Protein AF-A0A3C0VVC1-F1 (afdb_monomer)

Solvent-accessible surface area (backbone atoms only — not comparable to full-atom values): 4637 Å² total; per-residue (Å²): 132,52,75,70,54,48,52,52,49,50,52,53,52,53,57,58,52,46,67,44,50,79,35,101,79,22,63,61,58,67,53,57,57,68,53,44,62,59,55,47,59,59,53,71,74,50,96,76,57,68,46,77,40,90,80,35,80,93,35,67,65,58,53,56,47,40,74,75,44,68,89,50,45,80,47,101

Secondary structure (DSSP, 8-state):
--HHHHHHHHHHHHHHHHHHHTSTT-HHHHHHTTTHHHHHHHHTTS--SEEE-TT-TT-HHHHHHHHH-TTSEEE-

Sequence (76 aa):
MTDKEYKKLSQKEFSKAARVYETDKGGIYKMCRKDYPDVLNELEKEEFNDLLDCGCGPAPMLTLLHEKYPDKHYTG

Foldseek 3Di:
DDPVVVVVVVVVVLVVLLVCCPDPNNVVLVVVVVCLVVVVVVVVVDDAQEDEDVPCRVVSNVVVVCVVPVNGHYHD

pLDDT: mean 85.79, std 13.33, range [51.56, 97.81]

Mean predicted aligned error: 5.58 Å

Nearest PDB structures (foldseek):
  2vvt-assembly1_A  TM=6.165E-01  e=5.707E+00  Enterococcus faecalis
  5icg-assembly1_A-2  TM=4.623E-01  e=7.471E+00  Thalictrum flavum subsp. glaucum
  3obw-assembly1_A-2  TM=5.179E-01  e=9.781E+00  Saccharolobus solfataricus

Structure (mmCIF, N/CA/C/O backbone):
data_AF-A0A3C0VVC1-F1
#
_entry.id   AF-A0A3C0VVC1-F1
#
loop_
_atom_site.group_PDB
_atom_site.id
_atom_site.type_symbol
_atom_site.label_atom_id
_atom_site.label_alt_id
_atom_site.label_comp_id
_atom_site.label_asym_id
_atom_site.label_entity_id
_atom_site.label_seq_id
_atom_site.pdbx_PDB_ins_code
_atom_site.Cartn_x
_atom_site.Cartn_y
_atom_site.Cartn_z
_atom_site.occupancy
_atom_site.B_iso_or_equiv
_atom_site.auth_seq_id
_atom_site.auth_comp_id
_atom_site.auth_asym_id
_atom_site.auth_atom_id
_atom_site.pdbx_PDB_model_num
ATOM 1 N N . MET A 1 1 ? 22.788 8.603 -18.270 1.00 78.69 1 MET A N 1
ATOM 2 C CA . MET A 1 1 ? 21.414 8.079 -18.155 1.00 78.69 1 MET A CA 1
ATOM 3 C C . MET A 1 1 ? 20.531 9.256 -17.793 1.00 78.69 1 MET A C 1
ATOM 5 O O . MET A 1 1 ? 20.872 9.973 -16.864 1.00 78.69 1 MET A O 1
ATOM 9 N N . THR A 1 2 ? 19.491 9.519 -18.571 1.00 96.31 2 THR A N 1
ATOM 10 C CA . THR A 1 2 ? 18.504 10.572 -18.297 1.00 96.31 2 THR A CA 1
ATOM 11 C C . THR A 1 2 ? 17.501 10.106 -17.242 1.00 96.31 2 THR A C 1
ATOM 13 O O . THR A 1 2 ? 17.301 8.904 -17.072 1.00 96.31 2 THR A O 1
ATOM 16 N N . ASP A 1 3 ? 16.792 11.031 -16.597 1.00 96.38 3 ASP A N 1
ATOM 17 C CA . ASP A 1 3 ? 15.744 10.695 -15.618 1.00 96.38 3 ASP A CA 1
ATOM 18 C C . ASP A 1 3 ? 14.664 9.780 -16.208 1.00 96.38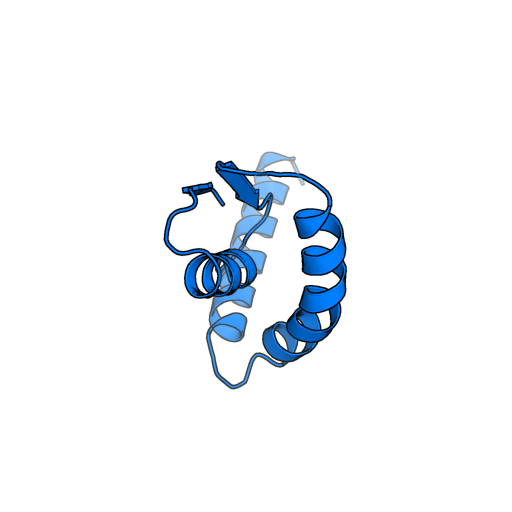 3 ASP A C 1
ATOM 20 O O . ASP A 1 3 ? 14.154 8.872 -15.550 1.00 96.38 3 ASP A O 1
ATOM 24 N N . LYS A 1 4 ? 14.342 9.977 -17.493 1.00 97.06 4 LYS A N 1
ATOM 25 C CA . LYS A 1 4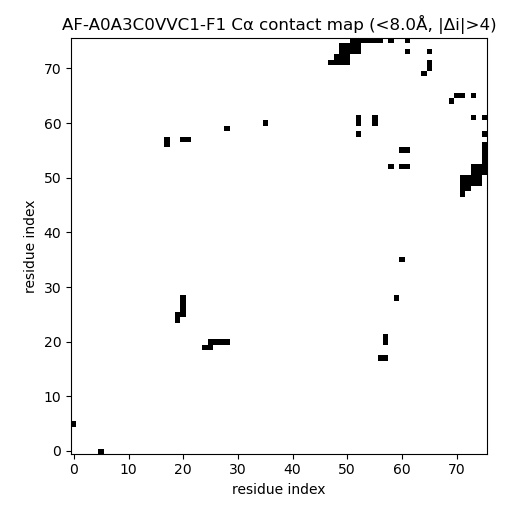 ? 13.392 9.132 -18.227 1.00 97.06 4 LYS A CA 1
ATOM 26 C C . LYS A 1 4 ? 13.915 7.707 -18.399 1.00 97.06 4 LYS A C 1
ATOM 28 O O . LYS A 1 4 ? 13.140 6.760 -18.286 1.00 97.06 4 LYS A O 1
ATOM 33 N N . GLU A 1 5 ? 15.203 7.547 -18.686 1.00 97.31 5 GLU A N 1
ATOM 34 C CA . GLU A 1 5 ? 15.840 6.233 -18.812 1.00 97.31 5 GLU A CA 1
ATOM 35 C C . GLU A 1 5 ? 15.960 5.542 -17.456 1.00 97.31 5 GLU A C 1
ATOM 37 O O . GLU A 1 5 ? 15.637 4.360 -17.353 1.00 97.31 5 GLU A O 1
ATOM 42 N N . TYR A 1 6 ? 16.326 6.288 -16.411 1.00 97.31 6 TYR A N 1
ATOM 43 C CA . TYR A 1 6 ? 16.400 5.767 -15.050 1.00 97.31 6 TYR A CA 1
ATOM 44 C C . TYR A 1 6 ? 15.027 5.300 -14.561 1.00 97.31 6 TYR A C 1
ATOM 46 O O . TYR A 1 6 ? 14.889 4.167 -14.113 1.00 97.31 6 TYR A O 1
ATOM 54 N N . LYS A 1 7 ? 13.971 6.105 -14.750 1.00 95.62 7 LYS A N 1
ATOM 55 C CA . LYS A 1 7 ? 12.598 5.720 -14.385 1.00 95.62 7 LYS A CA 1
ATOM 56 C C . LYS A 1 7 ? 12.149 4.441 -15.095 1.00 95.62 7 LYS A C 1
ATOM 58 O O . LYS A 1 7 ? 11.558 3.571 -14.459 1.00 95.62 7 LYS A O 1
ATOM 63 N N . LYS A 1 8 ? 12.436 4.307 -16.395 1.00 97.25 8 LYS A N 1
ATOM 64 C CA . LYS A 1 8 ? 12.112 3.092 -17.162 1.00 97.25 8 LYS A CA 1
ATOM 65 C C . LYS A 1 8 ? 12.874 1.872 -16.650 1.00 97.25 8 LYS A C 1
ATOM 67 O O . LYS A 1 8 ? 12.289 0.796 -16.549 1.00 97.25 8 LYS A O 1
ATOM 72 N N . LEU A 1 9 ? 14.156 2.038 -16.324 1.00 96.88 9 LEU A N 1
ATOM 73 C CA . LEU A 1 9 ? 14.966 0.971 -15.748 1.00 96.88 9 LEU A CA 1
ATOM 74 C C . LEU A 1 9 ? 14.408 0.537 -14.389 1.00 96.88 9 LEU A C 1
ATOM 76 O O . LEU A 1 9 ? 14.153 -0.648 -14.197 1.00 96.88 9 LEU A O 1
ATOM 80 N N . SER A 1 10 ? 14.120 1.487 -13.498 1.00 94.75 10 SER A N 1
ATOM 81 C CA . SER A 1 10 ? 13.529 1.210 -12.187 1.00 94.75 10 SER A CA 1
ATOM 82 C C . SER A 1 10 ? 12.206 0.460 -12.311 1.00 94.75 10 SER A C 1
ATOM 84 O O . SER A 1 10 ? 12.036 -0.575 -11.678 1.00 94.75 10 SER A O 1
ATOM 86 N N . GLN A 1 11 ? 11.290 0.915 -13.175 1.00 93.56 11 GLN A N 1
ATOM 87 C CA . GLN A 1 11 ? 10.020 0.218 -13.415 1.00 93.56 11 GLN A CA 1
ATOM 88 C C . GLN A 1 11 ? 10.240 -1.233 -13.854 1.00 93.56 11 GLN A C 1
ATOM 90 O O . GLN A 1 11 ? 9.623 -2.140 -13.304 1.00 93.56 11 GLN A O 1
ATOM 95 N N . LYS A 1 12 ? 11.156 -1.465 -14.801 1.00 95.12 12 LYS A N 1
ATOM 96 C CA . LYS A 1 12 ? 11.474 -2.810 -15.291 1.00 95.12 12 LYS A CA 1
ATOM 97 C C . LYS A 1 12 ? 11.998 -3.721 -14.177 1.00 95.12 12 LYS A C 1
ATOM 99 O O . LYS A 1 12 ? 11.552 -4.865 -14.075 1.00 95.12 12 LYS A O 1
ATOM 104 N N . GLU A 1 13 ? 12.925 -3.233 -13.357 1.00 93.88 13 GLU A N 1
ATOM 105 C CA . GLU A 1 13 ? 13.512 -4.026 -12.273 1.00 93.88 13 GLU A CA 1
ATOM 106 C C . GLU A 1 13 ? 12.499 -4.298 -11.150 1.00 93.88 13 GLU A C 1
ATOM 108 O O . GLU A 1 13 ? 12.379 -5.441 -10.705 1.00 93.88 13 GLU A O 1
ATOM 113 N N . PHE A 1 14 ? 11.686 -3.306 -10.767 1.00 90.56 14 PHE A N 1
ATOM 114 C CA . PHE A 1 14 ? 10.615 -3.505 -9.785 1.00 90.56 14 PHE A CA 1
ATOM 115 C C . PHE A 1 14 ? 9.556 -4.497 -10.279 1.00 90.56 14 PHE A C 1
ATOM 117 O O . PHE A 1 14 ? 9.178 -5.400 -9.534 1.00 90.56 14 PHE A O 1
ATOM 124 N N . SER A 1 15 ? 9.131 -4.421 -11.545 1.00 89.56 15 SER A N 1
ATOM 125 C CA . SER A 1 15 ? 8.192 -5.399 -12.115 1.00 89.56 15 SER A CA 1
ATOM 126 C C . SER A 1 15 ? 8.765 -6.818 -12.149 1.00 89.56 15 SER A C 1
ATOM 128 O O . SER A 1 15 ? 8.032 -7.788 -11.962 1.00 89.56 15 SER A O 1
ATOM 130 N N . LYS A 1 16 ? 10.074 -6.971 -12.379 1.00 89.25 16 LYS A N 1
ATOM 131 C CA . LYS A 1 16 ? 10.739 -8.279 -12.323 1.00 89.25 16 LYS A CA 1
ATOM 132 C C . LYS A 1 16 ? 10.769 -8.829 -10.895 1.00 89.25 16 LYS A C 1
ATOM 134 O O . LYS A 1 16 ? 10.521 -10.019 -10.710 1.00 89.25 16 LYS A O 1
ATOM 139 N N . ALA A 1 17 ? 11.041 -7.979 -9.905 1.00 84.62 17 ALA A N 1
ATOM 140 C CA . ALA A 1 17 ? 11.053 -8.356 -8.494 1.00 84.62 17 ALA A CA 1
ATOM 141 C C . ALA A 1 17 ? 9.652 -8.727 -7.971 1.00 84.62 17 ALA A C 1
ATOM 143 O O . ALA A 1 17 ? 9.518 -9.723 -7.260 1.00 84.62 17 ALA A O 1
ATOM 144 N N . ALA A 1 18 ? 8.607 -7.996 -8.379 1.00 81.94 18 ALA A N 1
ATOM 145 C CA . ALA A 1 18 ? 7.218 -8.257 -7.987 1.00 81.94 18 ALA A CA 1
ATOM 146 C C . ALA A 1 18 ? 6.766 -9.691 -8.322 1.00 81.94 18 ALA A C 1
ATOM 148 O O . ALA A 1 18 ? 6.183 -10.369 -7.482 1.00 81.94 18 ALA A O 1
ATOM 149 N N . ARG A 1 19 ? 7.156 -10.217 -9.492 1.00 78.94 19 ARG A N 1
ATOM 150 C CA . ARG A 1 19 ? 6.846 -11.603 -9.901 1.00 78.94 19 ARG A CA 1
ATOM 151 C C . ARG A 1 19 ? 7.414 -12.670 -8.968 1.00 78.94 19 ARG A C 1
ATOM 153 O O . ARG A 1 19 ? 6.906 -13.782 -8.934 1.00 78.94 19 ARG A O 1
ATOM 160 N N . VAL A 1 20 ? 8.506 -12.370 -8.267 1.00 75.00 20 VAL A N 1
ATOM 161 C CA . VAL A 1 20 ? 9.088 -13.269 -7.260 1.00 75.00 20 VAL A CA 1
ATOM 162 C C . VAL A 1 20 ? 8.401 -13.061 -5.911 1.00 75.00 20 VAL A C 1
ATOM 164 O O . VAL A 1 20 ? 8.194 -14.028 -5.179 1.00 75.00 20 VAL A O 1
ATOM 167 N N . TYR A 1 21 ? 8.024 -11.816 -5.607 1.00 67.88 21 TYR A N 1
ATOM 168 C CA . TYR A 1 21 ? 7.337 -11.419 -4.379 1.00 67.88 21 TYR A CA 1
ATOM 169 C C . TYR A 1 21 ? 5.978 -12.114 -4.206 1.00 67.88 21 TYR A C 1
ATOM 171 O O . TYR A 1 21 ? 5.654 -12.534 -3.102 1.00 67.88 21 TYR A O 1
ATOM 179 N N . GLU A 1 22 ? 5.229 -12.294 -5.296 1.00 61.59 22 GLU A N 1
ATOM 180 C CA . GLU A 1 22 ? 3.906 -12.944 -5.321 1.00 61.59 22 GLU A CA 1
ATOM 181 C C . GLU A 1 22 ? 3.950 -14.482 -5.215 1.00 61.59 22 GLU A C 1
ATOM 183 O O . GLU A 1 22 ? 2.909 -15.132 -5.173 1.00 61.59 22 GLU A O 1
ATOM 188 N N . THR A 1 23 ? 5.137 -15.095 -5.180 1.00 62.25 23 THR A N 1
ATOM 189 C CA . THR A 1 23 ? 5.276 -1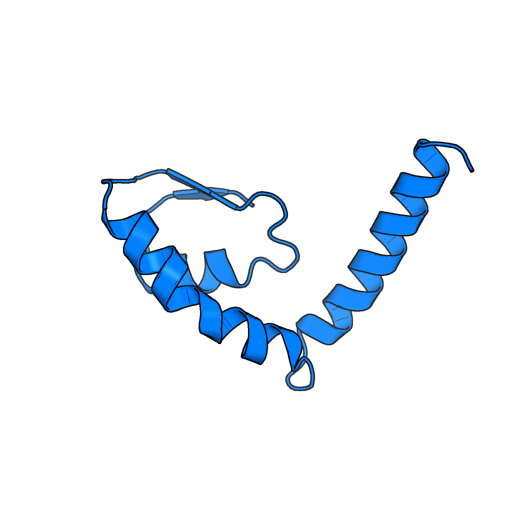6.555 -5.035 1.00 62.25 23 THR A CA 1
ATOM 190 C C . THR A 1 23 ? 5.599 -16.941 -3.594 1.00 62.25 23 THR A C 1
ATOM 192 O O . THR A 1 23 ? 6.294 -16.204 -2.900 1.00 62.25 23 THR A O 1
ATOM 195 N N . ASP A 1 24 ? 5.240 -18.159 -3.169 1.00 54.16 24 ASP A N 1
ATOM 196 C CA . ASP A 1 24 ? 5.614 -18.725 -1.853 1.00 54.16 24 ASP A CA 1
ATOM 197 C C . ASP A 1 24 ? 7.141 -18.798 -1.603 1.00 54.16 24 ASP A C 1
ATOM 199 O O . ASP A 1 24 ? 7.595 -19.076 -0.492 1.00 54.16 24 ASP A O 1
ATOM 203 N N . LYS A 1 25 ? 7.961 -18.535 -2.634 1.00 51.56 25 LYS A N 1
ATOM 204 C CA . LYS A 1 25 ? 9.427 -18.409 -2.555 1.00 51.56 25 LYS A CA 1
ATOM 205 C C . LYS A 1 25 ? 9.892 -17.004 -2.147 1.00 51.56 25 LYS A C 1
ATOM 207 O O . LYS A 1 25 ? 11.075 -16.811 -1.861 1.00 51.56 25 LYS A O 1
ATOM 212 N N . GLY A 1 26 ? 8.990 -16.025 -2.117 1.00 52.94 26 GLY A N 1
ATOM 213 C CA . GLY A 1 26 ? 9.239 -14.629 -1.779 1.00 52.94 26 GLY A CA 1
ATOM 214 C C . GLY A 1 26 ? 9.474 -14.432 -0.284 1.00 52.94 26 GLY A C 1
ATOM 215 O O . GLY A 1 26 ? 8.632 -13.888 0.425 1.00 52.94 26 GLY A O 1
ATOM 216 N N . GLY A 1 27 ? 10.651 -14.826 0.210 1.00 52.38 27 GLY A N 1
ATOM 217 C CA . GLY A 1 27 ? 11.072 -14.588 1.597 1.00 52.38 27 GLY A CA 1
ATOM 218 C C . GLY A 1 27 ? 10.951 -13.123 2.052 1.00 52.38 27 GLY A C 1
ATOM 219 O O . GLY A 1 27 ? 10.849 -12.872 3.248 1.00 52.38 27 GLY A O 1
ATOM 220 N N . ILE A 1 28 ? 10.875 -12.169 1.115 1.00 54.97 28 ILE A N 1
ATOM 221 C CA . ILE A 1 28 ? 10.692 -10.737 1.381 1.00 54.97 28 ILE A CA 1
ATOM 222 C C . ILE A 1 28 ? 9.320 -10.441 2.014 1.00 54.97 28 ILE A C 1
ATOM 224 O O . ILE A 1 28 ? 9.288 -9.757 3.030 1.00 54.97 28 ILE A O 1
ATOM 228 N N . TYR A 1 29 ? 8.207 -11.020 1.535 1.00 58.19 29 TYR A N 1
ATOM 229 C CA . TYR A 1 29 ? 6.884 -10.832 2.167 1.00 58.19 29 TYR A CA 1
ATOM 230 C C . TYR A 1 29 ? 6.861 -11.359 3.612 1.00 58.19 29 TYR A C 1
ATOM 232 O O . TYR A 1 29 ? 6.268 -10.765 4.513 1.00 58.19 29 TYR A O 1
ATOM 240 N N . LYS A 1 30 ? 7.574 -12.462 3.875 1.00 62.38 30 LYS A N 1
ATOM 241 C CA . LYS A 1 30 ? 7.720 -13.018 5.228 1.00 62.38 30 LYS A CA 1
ATOM 242 C C . LYS A 1 30 ? 8.589 -12.140 6.138 1.00 62.38 30 LYS A C 1
ATOM 244 O O . LYS A 1 30 ? 8.353 -12.133 7.342 1.00 62.38 30 LYS A O 1
ATOM 249 N N . MET A 1 31 ? 9.564 -11.412 5.589 1.00 62.53 31 MET A N 1
ATOM 250 C CA . MET A 1 31 ? 10.357 -10.443 6.352 1.00 62.53 31 MET A CA 1
ATOM 251 C C . MET A 1 31 ? 9.567 -9.164 6.643 1.00 62.53 31 MET A C 1
ATOM 253 O O . MET A 1 31 ? 9.518 -8.771 7.800 1.00 62.53 31 MET A O 1
ATOM 257 N N . CYS A 1 32 ? 8.880 -8.587 5.652 1.00 65.06 32 CYS A N 1
ATOM 258 C CA . CYS A 1 32 ? 8.095 -7.355 5.821 1.00 65.06 32 CYS A CA 1
ATOM 259 C C . CYS A 1 32 ? 6.938 -7.509 6.822 1.00 65.06 32 CYS A C 1
ATOM 261 O O . CYS A 1 32 ? 6.569 -6.555 7.496 1.00 65.06 32 CYS A O 1
ATOM 263 N N . ARG A 1 33 ? 6.389 -8.722 6.982 1.00 67.44 33 ARG A N 1
ATOM 264 C CA . ARG A 1 33 ? 5.375 -8.997 8.014 1.00 67.44 33 ARG A CA 1
ATOM 265 C C . ARG A 1 33 ? 5.873 -8.809 9.449 1.00 67.44 33 ARG A C 1
ATOM 267 O O . ARG A 1 33 ? 5.039 -8.676 10.336 1.00 67.44 33 ARG A O 1
ATOM 274 N N . LYS A 1 34 ? 7.189 -8.802 9.694 1.00 74.38 34 LYS A N 1
ATOM 275 C CA . LYS A 1 34 ? 7.729 -8.553 11.038 1.00 74.38 34 LYS A CA 1
ATOM 276 C C . LYS A 1 34 ? 7.518 -7.117 11.501 1.00 74.38 34 LYS A C 1
ATOM 278 O O . LYS A 1 34 ? 7.316 -6.925 12.689 1.00 74.38 34 LYS A O 1
ATOM 283 N N . ASP A 1 35 ? 7.522 -6.166 10.572 1.00 78.38 35 ASP A N 1
ATOM 284 C CA . ASP A 1 35 ? 7.398 -4.737 10.879 1.00 78.38 35 ASP A CA 1
ATOM 285 C C . ASP A 1 35 ? 5.924 -4.295 10.944 1.00 78.38 35 ASP A C 1
ATOM 287 O O . ASP A 1 35 ? 5.594 -3.221 11.440 1.00 78.38 35 ASP A O 1
ATOM 291 N N . TYR A 1 36 ? 5.011 -5.143 10.459 1.00 79.12 36 TYR A N 1
ATOM 292 C CA . TYR A 1 36 ? 3.582 -4.848 10.390 1.00 79.12 36 TYR A CA 1
ATOM 293 C C . TYR A 1 36 ? 2.930 -4.547 11.754 1.00 79.12 36 TYR A C 1
ATOM 295 O O . TYR A 1 36 ? 2.144 -3.604 11.811 1.00 79.12 36 TYR A O 1
ATOM 303 N N . PRO A 1 37 ? 3.243 -5.261 12.858 1.00 86.88 37 PRO A N 1
ATOM 304 C CA . PRO A 1 37 ? 2.709 -4.918 14.175 1.00 86.88 37 PRO A CA 1
ATOM 305 C C . PRO A 1 37 ? 3.085 -3.506 14.629 1.00 86.88 37 PRO A C 1
ATOM 307 O O . PRO A 1 37 ? 2.240 -2.810 15.178 1.00 86.88 37 PRO A O 1
ATOM 310 N N . ASP A 1 38 ? 4.315 -3.063 14.369 1.00 90.00 38 ASP A N 1
ATOM 311 C CA . ASP A 1 38 ? 4.769 -1.734 14.782 1.00 90.00 38 ASP A CA 1
ATOM 312 C C . ASP A 1 38 ? 4.079 -0.638 13.961 1.00 90.00 38 ASP A C 1
ATOM 314 O O . ASP A 1 38 ? 3.576 0.330 14.527 1.00 90.00 38 ASP A O 1
ATOM 318 N N . VAL A 1 39 ? 3.956 -0.830 12.642 1.00 87.75 39 VAL A N 1
ATOM 319 C CA . VAL A 1 39 ? 3.195 0.080 11.765 1.00 87.75 39 VAL A CA 1
ATOM 320 C C . VAL A 1 39 ? 1.734 0.171 12.201 1.00 87.75 39 VAL A C 1
ATOM 322 O O . VAL A 1 39 ? 1.161 1.257 12.240 1.00 87.75 39 VAL A O 1
ATOM 325 N N . LEU A 1 40 ? 1.131 -0.963 12.556 1.00 89.00 40 LEU A N 1
ATOM 326 C CA . LEU A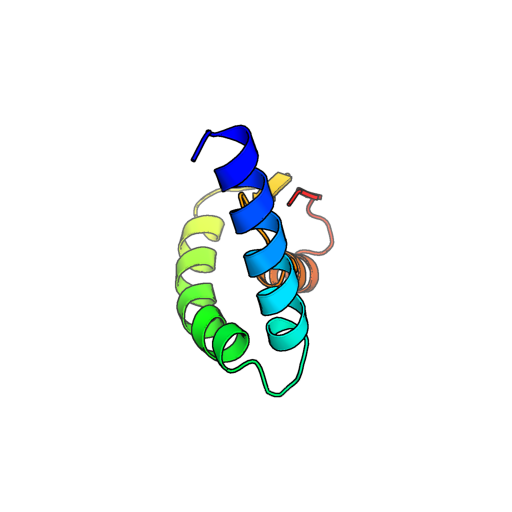 1 40 ? -0.258 -1.027 12.989 1.00 89.00 40 LEU A CA 1
ATOM 327 C C . LEU A 1 40 ? -0.470 -0.328 14.333 1.00 89.00 40 LEU A C 1
ATOM 329 O O . LEU A 1 40 ? -1.436 0.412 14.478 1.00 89.00 40 LEU A O 1
ATOM 333 N N . ASN A 1 41 ? 0.454 -0.512 15.278 1.00 92.81 41 ASN A N 1
ATOM 334 C CA . ASN A 1 41 ? 0.415 0.159 16.575 1.00 92.81 41 ASN A CA 1
ATOM 335 C C . ASN A 1 41 ? 0.505 1.681 16.437 1.00 92.81 41 ASN A C 1
ATOM 337 O O . AS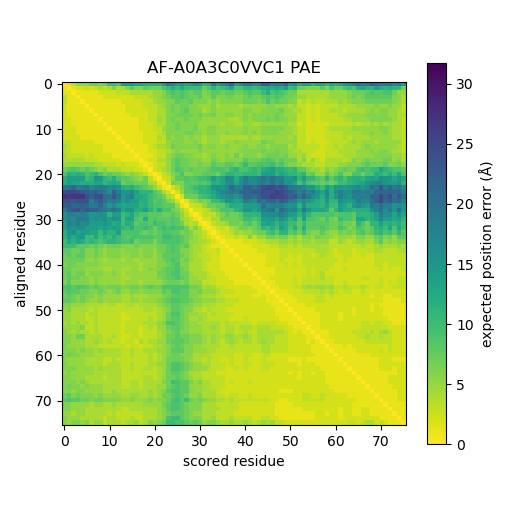N A 1 41 ? -0.122 2.391 17.215 1.00 92.81 41 ASN A O 1
ATOM 341 N N . GLU A 1 42 ? 1.290 2.193 15.486 1.00 94.12 42 GLU A N 1
ATOM 342 C CA . GLU A 1 42 ? 1.331 3.629 15.196 1.00 94.12 42 GLU A CA 1
ATOM 343 C C . GLU A 1 42 ? 0.045 4.102 14.513 1.00 94.12 42 GLU A C 1
ATOM 345 O O . GLU A 1 42 ? -0.526 5.107 14.927 1.00 94.12 42 GLU A O 1
ATOM 350 N N . LEU A 1 43 ? -0.447 3.356 13.518 1.00 93.00 43 LEU A N 1
ATOM 351 C CA . LEU A 1 43 ? -1.676 3.686 12.795 1.00 93.00 43 LEU A CA 1
ATOM 352 C C . LEU A 1 43 ? -2.902 3.732 13.722 1.00 93.00 43 LEU A C 1
ATOM 354 O O . LEU A 1 43 ? -3.734 4.619 13.587 1.00 93.00 43 LEU A O 1
ATOM 358 N N . GLU A 1 44 ? -3.008 2.812 14.685 1.00 93.38 44 GLU A N 1
ATOM 359 C CA . GLU A 1 44 ? -4.128 2.735 15.637 1.00 93.38 44 GLU A CA 1
ATOM 360 C C . GLU A 1 44 ? -4.139 3.862 16.688 1.00 93.38 44 GLU A C 1
ATOM 362 O O . GLU A 1 44 ? -5.102 3.970 17.450 1.00 93.38 44 GLU A O 1
ATOM 367 N N . LYS A 1 45 ? -3.111 4.724 16.741 1.00 96.75 45 LYS A N 1
ATOM 368 C CA . LYS A 1 45 ? -3.111 5.908 17.621 1.00 96.75 45 LYS A CA 1
ATOM 369 C C . LYS A 1 45 ? -4.036 7.015 17.128 1.00 96.75 45 LYS A C 1
ATOM 371 O O . LYS A 1 45 ? -4.403 7.881 17.920 1.00 96.75 45 LYS A O 1
ATOM 376 N N . GLU A 1 46 ? -4.398 6.996 15.849 1.00 96.06 46 GLU A N 1
ATOM 377 C CA . GLU A 1 46 ? -5.262 7.992 15.227 1.00 96.06 46 GLU A CA 1
ATOM 378 C C . GLU A 1 46 ? -6.456 7.310 14.551 1.00 96.06 46 GLU A C 1
ATOM 380 O O . GLU A 1 46 ? -6.334 6.258 13.922 1.00 96.06 46 GLU A O 1
ATOM 385 N N . GLU A 1 47 ? -7.643 7.906 14.668 1.00 95.81 47 GLU A N 1
ATOM 386 C CA . GLU A 1 47 ? -8.788 7.434 13.893 1.00 95.81 47 GLU A CA 1
ATOM 387 C C . GLU A 1 47 ? -8.566 7.746 12.411 1.00 95.81 47 GLU A C 1
ATOM 389 O O . GLU A 1 47 ? -8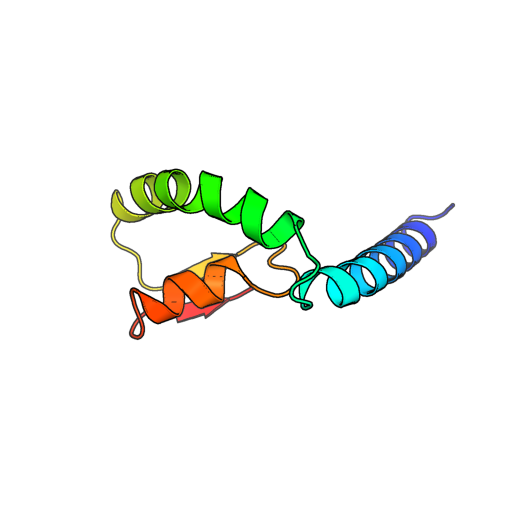.346 8.895 12.030 1.00 95.81 47 GLU A O 1
ATOM 394 N N . PHE A 1 48 ? -8.680 6.728 11.560 1.00 95.75 48 PHE A N 1
ATOM 395 C CA . PHE A 1 48 ? -8.597 6.893 10.114 1.00 95.75 48 PHE A CA 1
ATOM 396 C C . PHE A 1 48 ? -9.814 6.285 9.422 1.00 95.75 48 PHE A C 1
ATOM 398 O O . PHE A 1 48 ? -10.422 5.322 9.901 1.00 95.75 48 PHE A O 1
ATOM 405 N N . ASN A 1 49 ? -10.163 6.853 8.273 1.00 97.38 49 ASN A N 1
ATOM 406 C CA . ASN A 1 49 ? -11.128 6.279 7.340 1.00 97.38 49 ASN A CA 1
ATOM 407 C C . A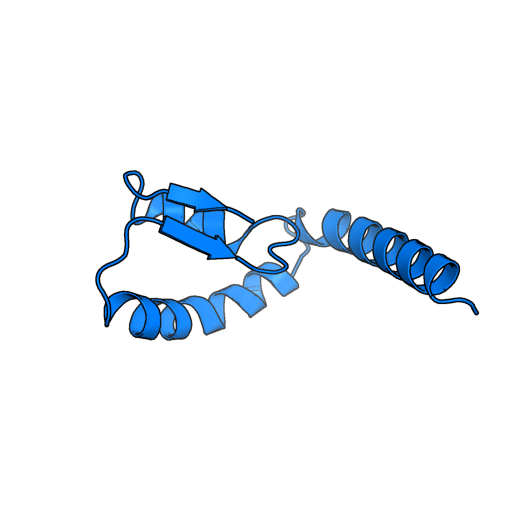SN A 1 49 ? -10.474 5.941 5.996 1.00 97.38 49 ASN A C 1
ATOM 409 O O . ASN A 1 49 ? -10.788 4.912 5.407 1.00 97.38 49 ASN A O 1
ATOM 413 N N . ASP A 1 50 ? -9.528 6.773 5.566 1.00 97.38 50 ASP A N 1
ATOM 414 C CA . ASP A 1 50 ? -8.836 6.670 4.289 1.00 97.38 50 ASP A CA 1
ATOM 415 C C . ASP A 1 50 ? -7.323 6.527 4.534 1.00 97.38 50 ASP A C 1
ATOM 417 O O . ASP A 1 50 ? -6.757 7.247 5.359 1.00 97.38 50 ASP A O 1
ATOM 421 N N . LEU A 1 51 ? -6.666 5.600 3.830 1.00 95.62 51 LEU A N 1
ATOM 422 C CA . LEU A 1 51 ? -5.229 5.327 3.956 1.00 95.62 51 LEU A CA 1
ATOM 423 C C . LEU A 1 51 ? -4.545 5.242 2.583 1.00 95.62 51 LEU A C 1
ATOM 425 O O . LEU A 1 51 ? -5.035 4.569 1.675 1.00 95.62 51 LEU A O 1
ATOM 429 N N . LEU A 1 52 ? -3.390 5.905 2.451 1.00 96.00 52 LEU A N 1
ATOM 430 C CA . LEU A 1 52 ? -2.530 5.884 1.263 1.00 96.00 52 LEU A CA 1
ATOM 431 C C . LEU A 1 52 ? -1.225 5.124 1.553 1.00 96.00 52 LEU A C 1
ATOM 433 O O . LEU A 1 52 ? -0.426 5.570 2.375 1.00 96.00 52 LEU A O 1
ATOM 437 N N . ASP A 1 53 ? -0.980 4.025 0.840 1.00 93.06 53 ASP A N 1
ATOM 438 C CA . ASP A 1 53 ? 0.274 3.262 0.880 1.00 93.06 53 ASP A CA 1
ATOM 439 C C . ASP A 1 53 ? 1.208 3.698 -0.262 1.00 93.06 53 ASP A C 1
ATOM 441 O O . ASP A 1 53 ? 1.187 3.173 -1.377 1.00 93.06 53 ASP A O 1
ATOM 445 N N . CYS A 1 54 ? 2.024 4.718 0.006 1.00 93.94 54 CYS A N 1
ATOM 446 C CA . CYS A 1 54 ? 2.966 5.263 -0.966 1.00 93.94 54 CYS A CA 1
ATOM 447 C C . CYS A 1 54 ? 4.066 4.251 -1.320 1.00 93.94 54 CYS A C 1
ATOM 449 O O . CYS A 1 54 ? 5.019 4.059 -0.567 1.00 93.94 54 CYS A O 1
ATOM 451 N N . GLY A 1 55 ? 3.995 3.695 -2.531 1.00 90.12 55 GLY A N 1
ATOM 452 C CA . GLY A 1 55 ? 4.951 2.685 -2.986 1.00 90.12 55 GLY A CA 1
ATOM 453 C C . GLY A 1 55 ? 4.524 1.261 -2.639 1.00 90.12 55 GLY A C 1
ATOM 454 O O . GLY A 1 55 ? 5.389 0.405 -2.457 1.00 90.12 55 GLY A O 1
ATOM 455 N N . CYS A 1 56 ? 3.210 1.008 -2.611 1.00 89.69 56 CYS A N 1
ATOM 456 C CA . CYS A 1 56 ? 2.603 -0.260 -2.206 1.00 89.69 56 CYS A CA 1
ATOM 457 C C . CYS A 1 56 ? 3.120 -1.499 -2.962 1.00 89.69 56 CYS A C 1
ATOM 459 O O . CYS A 1 56 ? 3.009 -2.622 -2.471 1.00 89.69 56 CYS A O 1
ATOM 461 N N . GLY A 1 57 ? 3.691 -1.338 -4.162 1.00 88.25 57 GLY A N 1
ATOM 462 C CA . GLY A 1 57 ? 4.171 -2.459 -4.969 1.00 88.25 57 GLY A CA 1
ATOM 463 C C . GLY A 1 57 ? 3.033 -3.461 -5.234 1.00 88.25 57 GLY A C 1
ATOM 464 O O . GLY A 1 57 ? 2.003 -3.057 -5.761 1.00 88.25 57 GLY A O 1
ATOM 465 N N . PRO A 1 58 ? 3.174 -4.750 -4.869 1.00 86.19 58 PRO A N 1
ATOM 466 C CA . PRO A 1 58 ? 2.081 -5.733 -4.929 1.00 86.19 58 PRO A CA 1
ATOM 467 C C . PRO A 1 58 ? 0.950 -5.541 -3.892 1.00 86.19 58 PRO A C 1
ATOM 469 O O . PRO A 1 58 ? 0.133 -6.439 -3.718 1.00 86.19 58 PRO A O 1
ATOM 472 N N . ALA A 1 59 ? 0.924 -4.423 -3.161 1.00 88.62 59 ALA A N 1
ATOM 473 C CA . ALA A 1 59 ? -0.041 -4.090 -2.108 1.00 88.62 59 ALA A CA 1
ATOM 474 C C . ALA A 1 59 ? -0.177 -5.107 -0.939 1.00 88.62 59 ALA A C 1
ATOM 476 O O . ALA A 1 59 ? -1.291 -5.375 -0.469 1.00 88.62 59 ALA A O 1
ATOM 477 N N . PRO A 1 60 ? 0.929 -5.664 -0.395 1.00 83.94 60 PRO A N 1
ATOM 478 C CA . PRO A 1 60 ? 0.867 -6.632 0.702 1.00 83.94 60 PRO A CA 1
ATOM 479 C C . PRO A 1 60 ? 0.297 -6.048 2.001 1.00 83.94 60 PRO A C 1
ATOM 481 O O . PRO A 1 60 ? -0.422 -6.739 2.719 1.00 83.94 60 PRO A O 1
ATOM 484 N N . MET A 1 61 ? 0.629 -4.792 2.316 1.00 85.50 61 MET A N 1
ATOM 485 C CA . MET A 1 61 ? 0.186 -4.125 3.541 1.00 85.50 61 MET A CA 1
ATOM 486 C C . MET A 1 61 ? -1.303 -3.787 3.473 1.00 85.50 61 MET A C 1
ATOM 488 O O . MET A 1 61 ? -2.042 -4.104 4.401 1.00 85.50 61 MET A O 1
ATOM 492 N N . LEU A 1 62 ? -1.756 -3.225 2.348 1.00 90.00 62 LEU A N 1
ATOM 493 C CA . LEU A 1 62 ? -3.172 -2.935 2.119 1.00 90.00 62 LEU A CA 1
ATOM 494 C C . LEU A 1 62 ? -4.040 -4.193 2.186 1.00 90.00 62 LEU A C 1
ATOM 496 O O . LEU A 1 62 ? -5.119 -4.142 2.764 1.00 90.00 62 LEU A O 1
ATOM 500 N N . THR A 1 63 ? -3.557 -5.326 1.665 1.00 87.88 63 THR A N 1
ATOM 501 C CA . THR A 1 63 ? -4.269 -6.612 1.771 1.00 87.88 63 THR A CA 1
ATOM 502 C C . THR A 1 63 ? -4.527 -6.978 3.236 1.00 87.88 63 THR A C 1
ATOM 504 O O . THR A 1 63 ? -5.660 -7.259 3.614 1.00 87.88 63 THR A O 1
ATOM 507 N N . LEU A 1 64 ? -3.497 -6.897 4.085 1.00 86.62 64 LEU A N 1
ATOM 508 C CA . LEU A 1 64 ? -3.615 -7.200 5.515 1.00 86.62 64 LEU A CA 1
ATOM 509 C C . LEU A 1 64 ? -4.487 -6.183 6.267 1.00 86.62 64 LEU A C 1
ATOM 511 O O . LEU A 1 64 ? -5.194 -6.546 7.207 1.00 86.62 64 LEU A O 1
ATOM 515 N N . LEU A 1 65 ? -4.423 -4.902 5.891 1.00 90.38 65 LEU A N 1
ATOM 516 C CA . LEU A 1 65 ? -5.232 -3.856 6.517 1.00 90.38 65 LEU A CA 1
ATOM 517 C C . LEU A 1 65 ? -6.706 -4.017 6.153 1.00 90.38 65 LEU A C 1
ATOM 519 O O . LEU A 1 65 ? -7.548 -3.895 7.036 1.00 90.38 65 LEU A O 1
ATOM 523 N N . HIS A 1 66 ? -7.009 -4.356 4.899 1.00 92.44 66 HIS A N 1
ATOM 524 C CA . HIS A 1 66 ? -8.370 -4.610 4.440 1.00 92.44 66 HIS A CA 1
ATOM 525 C C . HIS A 1 66 ? -8.983 -5.853 5.104 1.00 92.44 66 HIS A C 1
ATOM 527 O O . HIS A 1 66 ? -10.156 -5.837 5.457 1.00 92.44 66 HIS A O 1
ATOM 533 N N . GLU A 1 67 ? -8.192 -6.903 5.358 1.00 90.88 67 GLU A N 1
ATOM 534 C CA . GLU A 1 67 ? -8.643 -8.055 6.156 1.00 90.88 67 GLU A CA 1
ATOM 535 C C . GLU A 1 67 ? -9.015 -7.663 7.597 1.00 90.88 67 GLU A C 1
ATOM 537 O O . GLU A 1 67 ? -9.971 -8.203 8.155 1.00 90.88 67 GLU A O 1
ATOM 542 N N . LYS A 1 68 ? -8.275 -6.727 8.211 1.00 91.88 68 LYS A N 1
ATOM 543 C CA . LYS A 1 68 ? -8.512 -6.284 9.597 1.00 91.88 68 LYS A CA 1
ATOM 544 C C . LYS A 1 68 ? -9.625 -5.233 9.709 1.00 91.88 68 LYS A C 1
ATOM 546 O O . LYS A 1 68 ? -10.400 -5.280 10.662 1.00 91.88 68 LYS A O 1
ATOM 551 N N . TYR A 1 69 ? -9.706 -4.299 8.763 1.00 95.19 69 TYR A N 1
ATOM 552 C CA . TYR A 1 69 ? -10.690 -3.212 8.735 1.00 95.19 69 TYR A CA 1
ATOM 553 C C . TYR A 1 69 ? -11.349 -3.115 7.347 1.00 95.19 69 TYR A C 1
ATOM 555 O O . TYR A 1 69 ? -11.049 -2.209 6.566 1.00 95.19 69 TYR A O 1
ATOM 563 N N . PRO A 1 70 ? -12.271 -4.035 7.022 1.00 96.62 70 PRO A N 1
ATOM 564 C CA . PRO A 1 70 ? -12.857 -4.127 5.683 1.00 96.62 70 PRO A CA 1
ATOM 565 C C . PRO A 1 70 ? -13.659 -2.884 5.273 1.00 96.62 70 PRO A C 1
ATOM 567 O O . PRO A 1 70 ? -13.785 -2.608 4.083 1.00 96.62 70 PRO A O 1
ATOM 570 N N . ASP A 1 71 ? -14.155 -2.116 6.246 1.00 97.31 71 ASP A N 1
ATOM 571 C CA . ASP A 1 71 ? -14.997 -0.935 6.020 1.00 97.31 71 ASP A CA 1
ATOM 572 C C . ASP A 1 71 ? -14.202 0.362 5.768 1.00 97.31 71 ASP A C 1
ATOM 574 O O . ASP A 1 71 ? -14.793 1.427 5.596 1.00 97.31 71 ASP A O 1
ATOM 578 N N . LYS A 1 72 ? -12.865 0.309 5.781 1.00 96.94 72 LYS A N 1
ATOM 579 C CA . LYS A 1 72 ? -11.994 1.466 5.519 1.00 96.94 72 LYS A CA 1
ATOM 580 C C . LYS A 1 72 ? -11.657 1.576 4.032 1.00 96.94 72 LYS A C 1
ATOM 582 O O . LYS A 1 72 ? -11.755 0.611 3.274 1.00 96.94 72 LYS A O 1
ATOM 587 N N . HIS A 1 73 ? -11.226 2.759 3.610 1.00 97.81 73 HIS A N 1
ATOM 588 C CA . HIS A 1 73 ? -10.839 3.039 2.233 1.00 97.81 73 HIS A CA 1
ATOM 589 C C . HIS A 1 73 ? -9.317 3.044 2.067 1.00 97.81 73 HIS A C 1
ATOM 591 O O . HIS A 1 73 ? -8.584 3.611 2.879 1.00 97.81 73 HIS A O 1
ATOM 597 N N . TYR A 1 74 ? -8.839 2.452 0.973 1.00 96.25 74 TYR A N 1
ATOM 598 C CA . TYR A 1 74 ? -7.415 2.235 0.734 1.00 96.25 74 TYR A CA 1
ATOM 599 C C . TYR A 1 74 ? -7.011 2.662 -0.677 1.00 96.25 74 TYR A C 1
ATOM 601 O O . TYR A 1 74 ? -7.702 2.362 -1.649 1.00 96.25 74 TYR A O 1
ATOM 609 N N . THR A 1 75 ? -5.873 3.343 -0.792 1.00 96.62 75 THR A N 1
ATOM 610 C CA . TH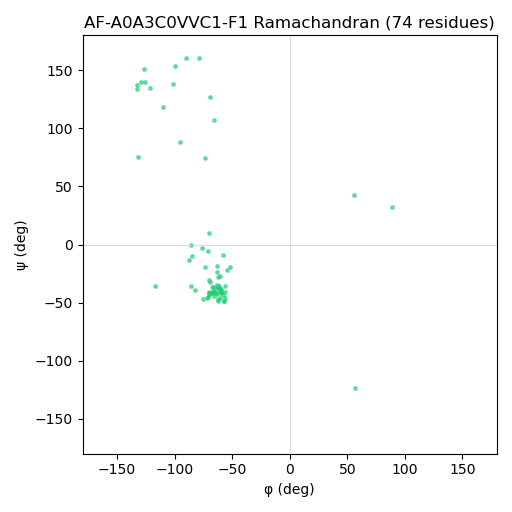R A 1 75 ? -5.209 3.690 -2.058 1.00 96.62 75 THR A C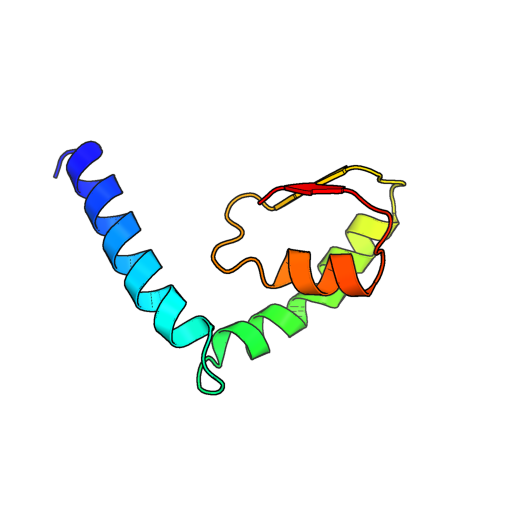A 1
ATOM 611 C C . THR A 1 75 ? -3.744 3.269 -1.984 1.00 96.62 75 THR A C 1
ATOM 613 O O . THR A 1 75 ? -3.115 3.435 -0.942 1.00 96.62 75 THR A O 1
ATOM 616 N N . GLY A 1 76 ? -3.197 2.734 -3.075 1.00 91.38 76 GLY A N 1
ATOM 617 C CA . GLY A 1 76 ? -1.793 2.326 -3.198 1.00 91.38 76 GLY A CA 1
ATOM 618 C C . GLY A 1 76 ? -1.170 2.804 -4.499 1.00 91.38 76 GLY A C 1
ATOM 619 O O . GLY A 1 76 ? -1.935 3.025 -5.465 1.00 91.38 76 GLY A O 1
#

Radius of gyration: 14.99 Å; Cα contacts (8 Å, |Δi|>4): 46; chains: 1; bounding box: 36×29×36 Å